Protein AF-A0A009R3U7-F1 (afdb_monomer)

Structure (mmCIF, N/CA/C/O backbone):
data_AF-A0A009R3U7-F1
#
_entry.id   AF-A0A009R3U7-F1
#
loop_
_atom_site.group_PDB
_atom_site.id
_atom_site.type_symbol
_atom_site.label_atom_id
_atom_site.label_alt_id
_atom_site.label_comp_id
_atom_site.label_asym_id
_atom_site.label_entity_id
_atom_site.label_seq_id
_atom_site.pdbx_PDB_ins_code
_atom_site.Cartn_x
_atom_site.Cartn_y
_atom_site.Cartn_z
_atom_site.occupancy
_atom_site.B_iso_or_equiv
_atom_site.auth_seq_id
_atom_site.auth_comp_id
_atom_site.auth_asym_id
_atom_site.auth_atom_id
_atom_site.pdbx_PDB_model_num
ATOM 1 N N . MET A 1 1 ? 19.532 -0.656 -14.417 1.00 78.12 1 MET A N 1
ATOM 2 C CA . MET A 1 1 ? 18.526 -0.798 -15.492 1.00 78.12 1 MET A CA 1
ATOM 3 C C . MET A 1 1 ? 17.877 0.550 -15.751 1.00 78.12 1 MET A C 1
ATOM 5 O O . MET A 1 1 ? 17.844 1.363 -14.832 1.00 78.12 1 MET A O 1
ATOM 9 N N . ASN A 1 2 ? 17.390 0.781 -16.971 1.00 84.25 2 ASN A N 1
ATOM 10 C CA . ASN A 1 2 ? 16.686 2.002 -17.359 1.00 84.25 2 ASN A CA 1
ATOM 11 C C . ASN A 1 2 ? 15.263 1.647 -17.823 1.00 84.25 2 ASN A C 1
ATOM 13 O O . ASN A 1 2 ? 15.074 1.109 -18.905 1.00 84.25 2 ASN A O 1
ATOM 17 N N . PHE A 1 3 ? 14.284 1.953 -16.982 1.00 89.38 3 PHE A N 1
ATOM 18 C CA . PHE A 1 3 ? 12.836 1.867 -17.187 1.00 89.38 3 PHE A CA 1
ATOM 19 C C . PHE A 1 3 ? 12.247 3.186 -17.732 1.00 89.38 3 PHE A C 1
ATOM 21 O O . PHE A 1 3 ? 11.051 3.463 -17.603 1.00 89.38 3 PHE A O 1
ATOM 28 N N . GLY A 1 4 ? 13.089 4.046 -18.312 1.00 91.50 4 GLY A N 1
ATOM 29 C CA . GLY A 1 4 ? 12.686 5.265 -18.999 1.00 91.50 4 GLY A CA 1
ATOM 30 C C . GLY A 1 4 ? 11.944 6.237 -18.085 1.00 91.50 4 GLY A C 1
ATOM 31 O O . GLY A 1 4 ? 12.488 6.747 -17.104 1.00 91.50 4 GLY A O 1
ATOM 32 N N . ALA A 1 5 ? 10.682 6.517 -18.413 1.00 91.88 5 ALA A N 1
ATOM 33 C CA . ALA A 1 5 ? 9.864 7.479 -17.678 1.00 91.88 5 ALA A CA 1
ATOM 34 C C . ALA A 1 5 ? 9.608 7.074 -16.214 1.00 91.88 5 ALA A C 1
ATOM 36 O O . ALA A 1 5 ? 9.326 7.951 -15.396 1.00 91.88 5 ALA A O 1
ATOM 37 N N . LEU A 1 6 ? 9.745 5.785 -15.880 1.00 93.94 6 LEU A N 1
ATOM 38 C CA . LEU A 1 6 ? 9.607 5.283 -14.512 1.00 93.94 6 LEU A CA 1
ATOM 39 C C . LEU A 1 6 ? 10.829 5.569 -13.635 1.00 93.94 6 LEU A C 1
ATOM 41 O O . LEU A 1 6 ? 10.696 5.561 -12.419 1.00 93.94 6 LEU A O 1
ATOM 45 N N . ASN A 1 7 ? 12.008 5.856 -14.199 1.00 94.06 7 ASN A N 1
ATOM 46 C CA . ASN A 1 7 ? 13.187 6.242 -13.408 1.00 94.06 7 ASN A CA 1
ATOM 47 C C . ASN A 1 7 ? 13.169 7.703 -12.952 1.00 94.06 7 ASN A C 1
ATOM 49 O O . ASN A 1 7 ? 13.989 8.090 -12.123 1.00 94.06 7 ASN A O 1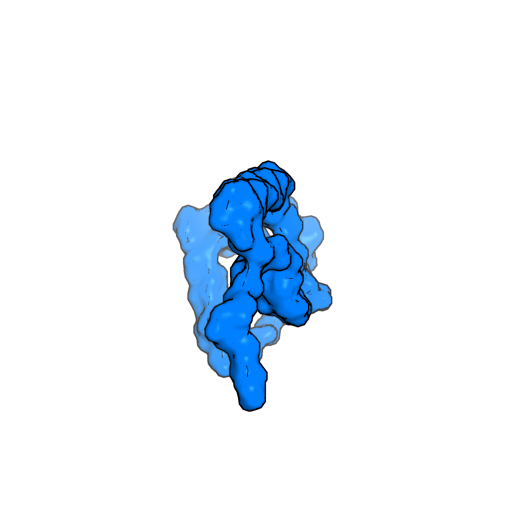
ATOM 53 N N . ARG A 1 8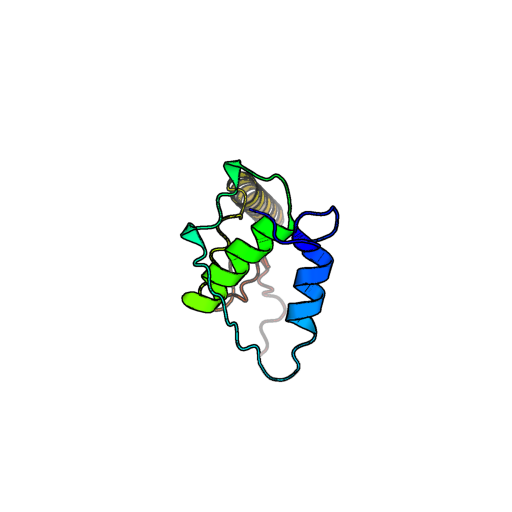 ? 12.293 8.527 -13.531 1.00 93.38 8 ARG A N 1
ATOM 54 C CA . ARG A 1 8 ? 12.208 9.960 -13.235 1.00 93.38 8 ARG A CA 1
ATOM 55 C C . ARG A 1 8 ? 11.328 10.200 -12.011 1.00 93.38 8 ARG A C 1
ATOM 57 O O . ARG A 1 8 ? 10.439 9.406 -11.712 1.00 93.38 8 ARG A O 1
ATOM 64 N N . GLN A 1 9 ? 11.524 11.340 -11.353 1.00 92.12 9 GLN A N 1
ATOM 65 C CA . GLN A 1 9 ? 10.639 11.788 -10.280 1.00 92.12 9 GLN A CA 1
ATOM 66 C C . GLN A 1 9 ? 9.180 11.835 -10.769 1.00 92.12 9 GLN A C 1
ATOM 68 O O . GLN A 1 9 ? 8.890 12.308 -11.873 1.00 92.12 9 GLN A O 1
ATOM 73 N N . GLY A 1 10 ? 8.260 11.296 -9.967 1.00 90.81 10 GLY A N 1
ATOM 74 C CA . GLY A 1 10 ? 6.855 11.147 -10.350 1.00 90.81 10 GLY A CA 1
ATOM 75 C C . GLY A 1 10 ? 6.583 9.980 -11.309 1.00 90.81 10 GLY A C 1
ATOM 76 O O . GLY A 1 10 ? 5.467 9.867 -11.819 1.00 90.81 10 GLY A O 1
ATOM 77 N N . GLY A 1 11 ? 7.568 9.119 -11.586 1.00 93.06 11 GLY A N 1
ATOM 78 C CA . GLY A 1 11 ? 7.414 7.903 -12.389 1.00 93.06 11 GLY A CA 1
ATOM 79 C C . GLY A 1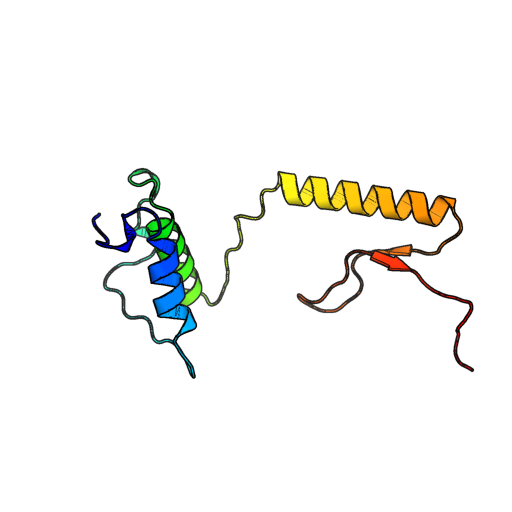 11 ? 6.300 6.983 -11.882 1.00 93.06 11 GLY A C 1
ATOM 80 O O . GLY A 1 11 ? 5.535 6.462 -12.691 1.00 93.06 11 GLY A O 1
ATOM 81 N N . GLN A 1 12 ? 6.117 6.891 -10.564 1.00 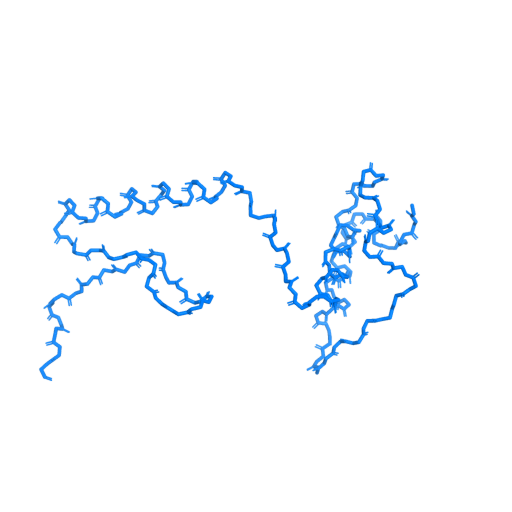93.81 12 GLN A N 1
ATOM 82 C CA . GLN A 1 12 ? 5.031 6.142 -9.928 1.00 93.81 12 GLN A CA 1
ATOM 83 C C . GLN A 1 12 ? 3.640 6.584 -10.392 1.00 93.81 12 GLN A C 1
ATOM 85 O O . GLN A 1 12 ? 2.757 5.765 -10.623 1.00 9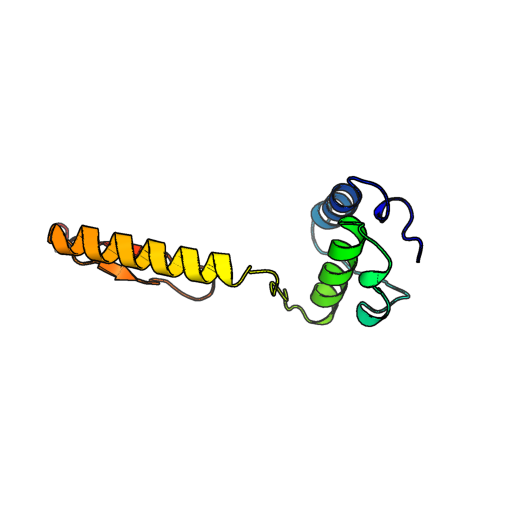3.81 12 GLN A O 1
ATOM 90 N N . ARG A 1 13 ? 3.441 7.885 -10.645 1.00 95.12 13 ARG A N 1
ATOM 91 C CA . ARG A 1 13 ? 2.150 8.397 -11.130 1.00 95.12 13 ARG A CA 1
ATOM 92 C C . ARG A 1 13 ? 1.846 7.886 -12.534 1.00 95.12 13 ARG A C 1
ATOM 94 O O . ARG A 1 13 ? 0.694 7.614 -12.848 1.00 95.12 13 ARG A O 1
ATOM 101 N N . ARG A 1 14 ? 2.875 7.736 -13.376 1.00 93.25 14 ARG A N 1
ATOM 102 C CA . ARG A 1 14 ? 2.724 7.175 -14.728 1.00 93.25 14 ARG A CA 1
ATOM 103 C C . ARG A 1 14 ? 2.341 5.703 -14.665 1.00 93.25 14 ARG A C 1
ATOM 105 O O . ARG A 1 14 ? 1.445 5.296 -15.397 1.00 93.25 14 ARG A O 1
ATOM 112 N N . LEU A 1 15 ? 2.983 4.946 -13.775 1.00 93.94 15 LEU A N 1
ATOM 113 C CA . LEU A 1 15 ? 2.631 3.551 -13.533 1.00 93.94 15 LEU A CA 1
ATOM 114 C C . LEU A 1 15 ? 1.175 3.427 -13.060 1.00 93.94 15 LEU A C 1
ATOM 116 O O . LEU A 1 15 ? 0.401 2.687 -13.660 1.00 93.94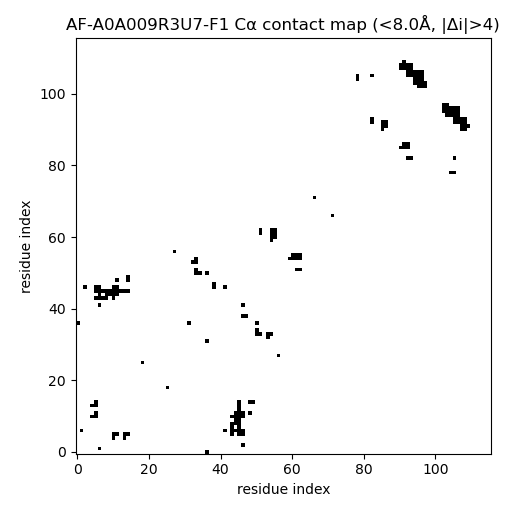 15 LEU A O 1
ATOM 120 N N . ASN A 1 16 ? 0.769 4.230 -12.074 1.00 93.06 16 ASN A N 1
ATOM 121 C CA . ASN A 1 16 ? -0.603 4.235 -11.565 1.00 93.06 16 ASN A CA 1
ATOM 122 C C . ASN A 1 16 ? -1.627 4.548 -12.653 1.00 93.06 16 ASN A C 1
ATOM 124 O O . ASN A 1 16 ? -2.643 3.865 -12.746 1.00 93.06 16 ASN A O 1
ATOM 128 N N . VAL A 1 17 ? -1.373 5.545 -13.505 1.00 93.81 17 VAL A N 1
ATOM 129 C CA . VAL A 1 17 ? -2.270 5.850 -14.630 1.00 93.81 17 VAL A CA 1
ATOM 130 C C . VAL A 1 17 ? -2.350 4.671 -15.601 1.00 93.81 17 VAL A C 1
ATOM 132 O O . VAL A 1 17 ? -3.446 4.332 -16.035 1.00 93.81 17 VAL A O 1
ATOM 135 N N . ALA A 1 18 ? -1.231 4.019 -15.924 1.00 89.12 18 ALA A N 1
ATOM 136 C CA . ALA A 1 18 ? -1.242 2.860 -16.816 1.00 89.12 18 ALA A CA 1
ATOM 137 C C . ALA A 1 18 ? -2.097 1.706 -16.259 1.00 89.12 18 ALA A C 1
ATOM 139 O O . ALA A 1 18 ? -2.838 1.081 -17.013 1.00 89.12 18 ALA A O 1
ATOM 140 N N . ILE A 1 19 ? -2.044 1.473 -14.944 1.00 90.69 19 ILE A N 1
ATOM 141 C CA . ILE A 1 19 ? -2.802 0.413 -14.265 1.00 90.69 19 ILE A CA 1
ATOM 142 C C . ILE A 1 19 ? -4.285 0.790 -14.123 1.00 90.69 19 ILE A C 1
ATOM 144 O O . ILE A 1 19 ? -5.167 0.055 -14.559 1.00 90.69 19 ILE A O 1
ATOM 148 N N . THR A 1 20 ? -4.581 1.956 -13.549 1.00 91.81 20 THR A N 1
ATOM 149 C CA . THR A 1 20 ? -5.950 2.368 -13.168 1.00 91.81 20 THR A CA 1
ATOM 150 C C . THR A 1 20 ? -6.858 2.703 -14.350 1.00 91.81 20 THR A C 1
ATOM 152 O O . THR A 1 20 ? -8.073 2.799 -14.192 1.00 91.81 20 THR A O 1
ATOM 155 N N . ARG A 1 21 ? -6.302 2.880 -15.554 1.00 91.06 21 ARG A N 1
ATOM 156 C CA . ARG A 1 21 ? -7.086 3.119 -16.777 1.00 91.06 21 ARG A CA 1
ATOM 157 C C . ARG A 1 21 ? -7.724 1.848 -17.339 1.00 91.06 21 ARG A C 1
ATOM 159 O O . ARG A 1 21 ? -8.617 1.954 -18.182 1.00 91.06 21 ARG A O 1
ATOM 166 N N . ALA A 1 22 ? -7.295 0.667 -16.898 1.00 89.75 22 ALA A N 1
ATOM 167 C CA . ALA A 1 22 ? -7.920 -0.588 -17.287 1.00 89.75 22 ALA A CA 1
ATOM 168 C C . ALA A 1 22 ? -9.361 -0.657 -16.745 1.00 89.75 22 ALA A C 1
ATOM 170 O O . ALA A 1 22 ? -9.587 -0.540 -15.546 1.00 89.75 22 ALA A O 1
ATOM 171 N N . ARG A 1 23 ? -10.352 -0.837 -17.632 1.00 88.38 23 ARG A N 1
ATOM 172 C CA . ARG A 1 23 ? -11.783 -0.832 -17.250 1.00 88.38 23 ARG A CA 1
ATOM 173 C C . ARG A 1 23 ? -12.367 -2.213 -16.968 1.00 88.38 23 ARG A C 1
ATOM 175 O O . ARG A 1 23 ? -13.444 -2.290 -16.394 1.00 88.38 23 ARG A O 1
ATOM 182 N N . GLN A 1 24 ? -11.734 -3.271 -17.464 1.00 92.88 24 GLN A N 1
ATOM 183 C CA . GLN A 1 24 ? -12.268 -4.641 -17.418 1.00 92.88 24 GLN A CA 1
ATOM 184 C C . GLN A 1 24 ? -11.243 -5.630 -16.864 1.00 92.88 24 GLN A C 1
ATOM 186 O O . GLN A 1 24 ? -11.588 -6.525 -16.108 1.00 92.88 24 GLN A O 1
ATOM 191 N N . GLY A 1 25 ? -9.972 -5.449 -17.210 1.00 88.75 25 GLY A N 1
ATOM 192 C CA . GLY A 1 25 ? -8.885 -6.285 -16.727 1.00 88.75 25 GLY A CA 1
ATOM 193 C C . GLY A 1 25 ? -7.553 -5.810 -17.287 1.00 88.75 25 GLY A C 1
ATOM 194 O O . GLY A 1 25 ? -7.514 -4.995 -18.213 1.00 88.75 25 GLY A O 1
ATOM 195 N N . LEU A 1 26 ? -6.469 -6.314 -16.707 1.00 91.50 26 LEU A N 1
ATOM 196 C CA . LEU A 1 26 ? -5.103 -5.960 -17.066 1.00 91.50 26 LEU A CA 1
ATOM 197 C C . LEU A 1 26 ? -4.310 -7.240 -17.337 1.00 91.50 26 LEU A C 1
ATOM 199 O O . LEU A 1 26 ? -4.129 -8.057 -16.441 1.00 91.50 26 LEU A O 1
ATOM 203 N N . HIS A 1 27 ? -3.826 -7.396 -18.568 1.00 91.88 27 HIS A N 1
ATOM 204 C CA . HIS A 1 27 ? -2.874 -8.445 -18.925 1.00 91.88 27 HIS A CA 1
ATOM 205 C C . HIS A 1 27 ? -1.470 -7.850 -18.949 1.00 91.88 27 HIS A C 1
ATOM 207 O O . HIS A 1 27 ? -1.223 -6.862 -19.644 1.00 91.88 27 HIS A O 1
ATOM 213 N N . VAL A 1 28 ? -0.557 -8.442 -18.183 1.00 91.25 28 VAL A N 1
ATOM 214 C CA . VAL A 1 28 ? 0.816 -7.954 -18.041 1.00 91.25 28 VAL A CA 1
ATOM 215 C C . VAL A 1 28 ? 1.752 -8.867 -18.818 1.00 91.25 28 VAL A C 1
ATOM 217 O O . VAL A 1 28 ? 1.847 -10.057 -18.532 1.00 91.25 28 VAL A O 1
ATOM 220 N N . PHE A 1 29 ? 2.472 -8.292 -19.776 1.00 92.25 29 PHE A N 1
ATOM 221 C CA . PHE A 1 29 ? 3.555 -8.961 -20.489 1.00 92.25 29 PHE A CA 1
ATOM 222 C C . PHE A 1 29 ? 4.869 -8.316 -20.072 1.00 92.25 29 PHE A C 1
ATOM 224 O O . PHE A 1 29 ? 5.021 -7.097 -20.154 1.00 92.25 29 PHE A O 1
ATOM 231 N N . SER A 1 30 ? 5.817 -9.128 -19.619 1.00 90.69 30 SER A N 1
ATOM 232 C CA . SER A 1 30 ? 7.132 -8.657 -19.201 1.00 90.69 30 SER A CA 1
ATOM 233 C C . SER A 1 30 ? 8.201 -9.627 -19.676 1.00 90.69 30 SER A C 1
ATOM 235 O O . SER A 1 30 ? 8.052 -10.837 -19.532 1.00 90.69 30 SER A O 1
ATOM 237 N N . ALA A 1 31 ? 9.291 -9.084 -20.214 1.00 91.75 31 ALA A N 1
ATOM 238 C CA . ALA A 1 31 ? 10.510 -9.840 -20.501 1.00 91.75 31 ALA A CA 1
ATOM 239 C C . ALA A 1 31 ? 11.421 -9.981 -19.265 1.00 91.75 31 ALA A C 1
ATOM 241 O O . ALA A 1 31 ? 12.487 -10.575 -19.359 1.00 91.75 31 ALA A O 1
ATOM 242 N N . LEU A 1 32 ? 11.023 -9.390 -18.135 1.00 92.31 32 LEU A N 1
ATOM 243 C CA . LEU A 1 32 ? 11.777 -9.341 -16.885 1.00 92.31 32 LEU A CA 1
ATOM 244 C C . LEU A 1 32 ? 10.921 -9.882 -15.740 1.00 92.31 32 LEU A C 1
ATOM 246 O O . LEU A 1 32 ? 9.739 -9.535 -15.619 1.00 92.31 32 LEU A O 1
ATOM 250 N N . SER A 1 33 ? 11.533 -10.669 -14.867 1.00 93.06 33 SER A N 1
ATOM 251 C CA . SER A 1 33 ? 10.957 -11.078 -13.588 1.00 93.06 33 SER A CA 1
ATOM 252 C C . SER A 1 33 ? 11.159 -10.000 -12.506 1.00 93.06 33 SER A C 1
ATOM 254 O O . SER A 1 33 ? 12.092 -9.193 -12.588 1.00 93.06 33 SER A O 1
ATOM 256 N N . PRO A 1 34 ? 10.311 -9.956 -11.460 1.00 92.25 34 PRO A N 1
ATOM 257 C CA . PRO A 1 34 ? 10.490 -9.027 -10.342 1.00 92.25 34 PRO A CA 1
ATOM 258 C C . PRO A 1 34 ? 11.861 -9.142 -9.655 1.00 92.25 34 PRO A C 1
ATOM 260 O O . PRO A 1 34 ? 12.408 -8.141 -9.183 1.00 92.25 34 PRO A O 1
ATOM 263 N N . GLU A 1 35 ? 12.422 -10.351 -9.587 1.00 92.88 35 GLU A N 1
ATOM 264 C CA . GLU A 1 35 ? 13.710 -10.641 -8.947 1.00 92.88 35 GLU A CA 1
ATOM 265 C C . GLU A 1 35 ? 14.882 -9.967 -9.667 1.00 92.88 35 GLU A C 1
ATOM 267 O O . GLU A 1 35 ? 15.844 -9.545 -9.022 1.00 92.88 35 GLU A O 1
ATOM 272 N N . GLU A 1 36 ? 14.780 -9.795 -10.985 1.00 94.12 36 GLU A N 1
ATOM 273 C CA . GLU A 1 36 ? 15.793 -9.117 -11.795 1.00 94.12 36 GLU A CA 1
ATOM 274 C C . GLU A 1 36 ? 15.849 -7.606 -11.507 1.00 94.12 36 GLU A C 1
ATOM 276 O O . GLU A 1 36 ? 16.875 -6.956 -11.733 1.00 94.12 36 GLU A O 1
ATOM 281 N N . ILE A 1 37 ? 14.787 -7.021 -10.939 1.00 92.69 37 ILE A N 1
ATOM 282 C CA . ILE A 1 37 ? 14.755 -5.603 -10.570 1.00 92.69 37 ILE A CA 1
ATOM 283 C C . ILE A 1 37 ? 15.518 -5.387 -9.254 1.00 92.69 37 ILE A C 1
ATOM 285 O O . ILE A 1 37 ? 14.997 -5.536 -8.140 1.00 92.69 37 ILE A O 1
ATOM 289 N N . ASN A 1 38 ? 16.780 -4.977 -9.391 1.00 90.81 38 ASN A N 1
ATOM 290 C CA . ASN A 1 38 ? 17.640 -4.623 -8.265 1.00 90.81 38 ASN A CA 1
ATOM 291 C C . ASN A 1 38 ? 17.401 -3.175 -7.793 1.00 90.81 38 ASN A C 1
ATOM 293 O O . ASN A 1 38 ? 17.915 -2.215 -8.377 1.00 90.81 38 ASN A O 1
ATOM 297 N N . LEU A 1 39 ? 16.665 -3.038 -6.687 1.00 90.38 39 LEU A N 1
ATOM 298 C CA . LEU A 1 39 ? 16.346 -1.749 -6.067 1.00 90.38 39 LEU A CA 1
ATOM 299 C C . LEU A 1 39 ? 17.539 -1.086 -5.364 1.00 90.38 39 LEU A C 1
ATOM 301 O O . LEU A 1 39 ? 17.557 0.132 -5.253 1.00 90.38 39 LEU A O 1
ATOM 305 N N . ALA A 1 40 ? 18.579 -1.824 -4.964 1.00 90.31 40 ALA A N 1
ATOM 306 C CA . ALA A 1 40 ? 19.773 -1.217 -4.357 1.00 90.31 40 ALA A CA 1
ATOM 307 C C . ALA A 1 40 ? 20.532 -0.302 -5.338 1.00 90.31 40 ALA A C 1
ATOM 309 O O . ALA A 1 40 ? 21.383 0.489 -4.943 1.00 90.31 40 ALA A O 1
ATOM 310 N N . ARG A 1 41 ? 20.225 -0.406 -6.636 1.00 85.88 41 ARG A N 1
ATOM 311 C CA . ARG A 1 41 ? 20.850 0.372 -7.709 1.00 85.88 41 ARG A CA 1
ATOM 312 C C . ARG A 1 41 ? 19.993 1.551 -8.180 1.00 85.88 41 ARG A C 1
ATOM 314 O O . ARG A 1 41 ? 20.360 2.195 -9.162 1.00 85.88 41 ARG A O 1
ATOM 321 N N . THR A 1 42 ? 18.844 1.817 -7.553 1.00 86.44 42 THR A N 1
ATOM 322 C CA . THR A 1 42 ? 17.958 2.923 -7.940 1.00 86.44 42 THR A CA 1
ATOM 323 C C . THR A 1 42 ? 17.083 3.413 -6.788 1.00 86.44 42 THR A C 1
ATOM 325 O O . THR A 1 42 ? 16.446 2.632 -6.096 1.00 86.44 42 THR A O 1
ATOM 328 N N . ASN A 1 43 ? 16.977 4.735 -6.643 1.00 87.38 43 ASN A N 1
ATOM 329 C CA . ASN A 1 43 ? 16.065 5.372 -5.687 1.00 87.38 43 ASN A CA 1
ATOM 330 C C . ASN A 1 43 ? 14.713 5.752 -6.317 1.00 87.38 43 ASN A C 1
ATOM 332 O O . ASN A 1 43 ? 13.960 6.520 -5.725 1.00 87.38 43 ASN A O 1
ATOM 336 N N . SER A 1 44 ? 14.408 5.274 -7.530 1.00 93.38 44 SER A N 1
ATOM 337 C CA . SER A 1 44 ? 13.141 5.618 -8.171 1.00 93.38 44 SER A CA 1
ATOM 338 C C . SER A 1 44 ? 11.973 4.862 -7.542 1.00 93.38 44 SER A C 1
ATOM 340 O O . SER A 1 44 ? 11.880 3.639 -7.657 1.00 93.38 44 SER A O 1
ATOM 342 N N . GLU A 1 45 ? 11.041 5.614 -6.966 1.00 92.88 45 GLU A N 1
ATOM 343 C CA . GLU A 1 45 ? 9.756 5.118 -6.466 1.00 92.88 45 GLU A CA 1
ATOM 344 C C . GLU A 1 45 ? 8.977 4.379 -7.563 1.00 92.88 45 GLU A C 1
ATOM 346 O O . GLU A 1 45 ? 8.542 3.256 -7.355 1.00 92.88 45 GLU A O 1
ATOM 351 N N . GLY A 1 46 ? 8.940 4.910 -8.791 1.00 94.44 46 GLY A N 1
ATOM 352 C CA . GLY A 1 46 ? 8.246 4.246 -9.901 1.00 94.44 46 GLY A CA 1
ATOM 353 C C . GLY A 1 46 ? 8.838 2.889 -10.303 1.00 94.44 46 GLY A C 1
ATOM 354 O O . GLY A 1 46 ? 8.125 2.050 -10.844 1.00 94.44 46 GLY A O 1
ATOM 355 N N . VAL A 1 47 ? 10.131 2.654 -10.046 1.00 94.50 47 VAL A N 1
ATOM 356 C CA . VAL A 1 47 ? 10.767 1.346 -10.297 1.00 94.50 47 VAL A CA 1
ATOM 357 C C . VAL A 1 47 ? 10.495 0.374 -9.151 1.00 94.50 47 VAL A C 1
ATOM 359 O O . VAL A 1 47 ? 10.333 -0.821 -9.397 1.00 94.50 47 VAL A O 1
ATOM 362 N N . ARG A 1 48 ? 10.415 0.878 -7.914 1.00 93.12 48 ARG A N 1
ATOM 363 C CA . ARG A 1 48 ? 9.974 0.094 -6.756 1.00 93.12 48 ARG A CA 1
ATOM 364 C C . ARG A 1 48 ? 8.540 -0.392 -6.953 1.00 93.12 48 ARG A C 1
ATOM 366 O O . ARG A 1 48 ? 8.318 -1.597 -6.933 1.00 93.12 48 ARG A O 1
ATOM 373 N N . ASP A 1 49 ? 7.631 0.516 -7.284 1.00 93.19 49 ASP A N 1
ATOM 374 C CA . ASP A 1 49 ? 6.221 0.187 -7.497 1.00 93.19 49 ASP A CA 1
ATOM 375 C C . ASP A 1 49 ? 6.031 -0.791 -8.662 1.00 93.19 49 ASP A C 1
ATOM 377 O O . ASP A 1 49 ? 5.200 -1.693 -8.589 1.00 93.19 49 ASP A O 1
ATOM 381 N N . LEU A 1 50 ? 6.831 -0.669 -9.732 1.00 93.88 50 LEU A N 1
ATOM 382 C CA . LEU A 1 50 ? 6.810 -1.634 -10.834 1.00 93.88 50 LEU A CA 1
ATOM 383 C C . LEU A 1 50 ? 7.193 -3.037 -10.355 1.00 93.88 50 LEU A C 1
ATOM 385 O O . LEU A 1 50 ? 6.548 -4.007 -10.747 1.00 93.88 50 LEU A O 1
ATOM 389 N N . LYS A 1 51 ? 8.235 -3.158 -9.524 1.00 93.25 51 LYS A N 1
ATOM 390 C CA . LYS A 1 51 ? 8.647 -4.450 -8.967 1.00 93.25 51 LYS A CA 1
ATOM 391 C C . LYS A 1 51 ? 7.518 -5.068 -8.150 1.00 93.25 51 LYS A C 1
ATOM 393 O O . LYS A 1 51 ? 7.165 -6.216 -8.405 1.00 93.25 51 LYS A O 1
ATOM 398 N N . ASP A 1 52 ? 6.941 -4.306 -7.228 1.00 91.06 52 ASP A N 1
ATOM 399 C CA . ASP A 1 52 ? 5.869 -4.783 -6.351 1.00 91.06 52 ASP A CA 1
ATOM 400 C C . ASP A 1 52 ? 4.627 -5.180 -7.160 1.00 91.06 52 ASP A C 1
ATOM 402 O O . ASP A 1 52 ? 4.034 -6.237 -6.931 1.00 91.06 52 ASP A O 1
ATOM 406 N N . PHE A 1 53 ? 4.292 -4.396 -8.188 1.00 91.88 53 PHE A N 1
ATOM 407 C CA . PHE A 1 53 ? 3.208 -4.709 -9.110 1.00 91.88 53 PHE A CA 1
ATOM 408 C C . PHE A 1 53 ? 3.447 -6.011 -9.890 1.00 91.88 53 PHE A C 1
ATOM 410 O O . PHE A 1 53 ? 2.522 -6.808 -10.035 1.00 91.88 53 PHE A O 1
ATOM 417 N N . LEU A 1 54 ? 4.668 -6.272 -10.368 1.00 93.19 54 LEU A N 1
ATOM 418 C CA . LEU A 1 54 ? 4.983 -7.527 -11.062 1.00 93.19 54 LEU A CA 1
ATOM 419 C C . LEU A 1 54 ? 4.938 -8.740 -10.122 1.00 93.19 54 LEU A C 1
ATOM 421 O O . LEU A 1 54 ? 4.533 -9.821 -10.553 1.00 93.19 54 LEU A O 1
ATOM 425 N N . VAL A 1 55 ? 5.322 -8.583 -8.848 1.00 92.19 55 VAL A N 1
ATOM 426 C CA . VAL A 1 55 ? 5.139 -9.648 -7.848 1.00 92.19 55 VAL A CA 1
ATOM 427 C C . VAL A 1 55 ? 3.650 -9.948 -7.691 1.00 92.19 55 VAL A C 1
ATOM 429 O O . VAL A 1 55 ? 3.254 -11.106 -7.829 1.00 92.19 55 VAL A O 1
ATOM 432 N N . PHE A 1 56 ? 2.833 -8.911 -7.486 1.00 90.56 56 PHE A N 1
ATOM 433 C CA . PHE A 1 56 ? 1.383 -9.044 -7.359 1.00 90.56 56 PHE A CA 1
ATOM 434 C C . PHE A 1 56 ? 0.748 -9.693 -8.594 1.00 90.56 56 PHE A C 1
ATOM 436 O O . PHE A 1 56 ? -0.020 -10.641 -8.460 1.00 90.56 56 PHE A O 1
ATOM 443 N N . ALA A 1 57 ? 1.101 -9.241 -9.798 1.00 91.75 57 ALA A N 1
ATOM 444 C CA . ALA A 1 57 ? 0.562 -9.786 -11.041 1.00 91.75 57 ALA A CA 1
ATOM 445 C C . ALA A 1 57 ? 0.878 -11.283 -11.219 1.00 91.75 57 ALA A C 1
ATOM 447 O O . ALA A 1 57 ? 0.110 -11.994 -11.863 1.00 91.75 57 ALA A O 1
ATOM 448 N N . ARG A 1 58 ? 1.990 -11.768 -10.647 1.00 91.00 58 ARG A N 1
ATOM 449 C CA . ARG A 1 58 ? 2.398 -13.178 -10.712 1.00 91.00 58 ARG A CA 1
ATOM 450 C C . ARG A 1 58 ? 1.744 -14.046 -9.636 1.00 91.00 58 ARG A C 1
ATOM 452 O O . ARG A 1 58 ? 1.363 -15.171 -9.938 1.00 91.00 58 ARG A O 1
ATOM 459 N N . SER A 1 59 ? 1.677 -13.581 -8.388 1.00 87.56 59 SER A N 1
ATOM 460 C CA . SER A 1 59 ? 1.207 -14.398 -7.255 1.00 87.56 59 SER A CA 1
ATOM 461 C C . SER A 1 59 ? -0.257 -14.162 -6.880 1.00 87.56 59 SER A C 1
ATOM 463 O O . SER A 1 59 ? -0.814 -14.937 -6.106 1.00 87.56 59 SER A O 1
A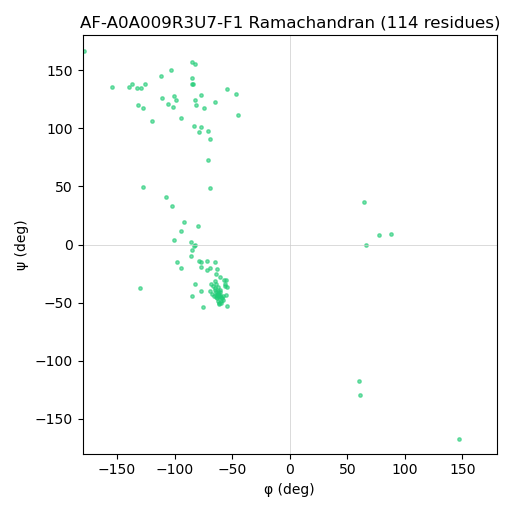TOM 465 N N . GLY A 1 60 ? -0.870 -13.074 -7.354 1.00 83.75 60 GLY A N 1
ATOM 466 C CA . GLY A 1 60 ? -2.150 -12.569 -6.849 1.00 83.75 60 GLY A CA 1
ATOM 467 C C . GLY A 1 60 ? -2.076 -12.051 -5.407 1.00 83.75 60 GLY A C 1
ATOM 468 O O . GLY A 1 60 ? -3.076 -11.588 -4.866 1.00 83.75 60 GLY A O 1
ATOM 469 N N . GLN A 1 61 ? -0.900 -12.115 -4.776 1.00 77.81 61 GLN A N 1
ATOM 470 C CA . GLN A 1 61 ? -0.681 -11.686 -3.405 1.00 77.81 61 GLN A CA 1
ATOM 471 C C . GLN A 1 61 ? -0.027 -10.317 -3.414 1.00 77.81 61 GLN A C 1
ATOM 473 O O . GLN A 1 61 ? 1.088 -10.117 -3.903 1.00 77.81 61 GLN A O 1
ATOM 478 N N . LEU A 1 62 ? -0.735 -9.358 -2.836 1.00 67.62 62 LEU A N 1
ATOM 479 C CA . LEU A 1 62 ? -0.158 -8.083 -2.466 1.00 67.62 62 LEU A CA 1
ATOM 480 C C . LEU A 1 62 ? 0.759 -8.356 -1.274 1.00 67.62 62 LEU A C 1
ATOM 482 O O . LEU A 1 62 ? 0.305 -8.452 -0.136 1.00 67.62 62 LEU A O 1
ATOM 486 N N . HIS A 1 63 ? 2.061 -8.502 -1.529 1.00 62.38 63 HIS A N 1
ATOM 487 C CA . HIS A 1 63 ? 3.060 -8.453 -0.467 1.00 62.38 63 HIS A CA 1
ATOM 488 C C . HIS A 1 63 ? 3.147 -7.006 0.025 1.00 62.38 63 HIS A C 1
ATOM 490 O O . HIS A 1 63 ? 4.114 -6.296 -0.241 1.00 62.38 63 HIS A O 1
ATOM 496 N N . LEU A 1 64 ? 2.124 -6.562 0.758 1.00 56.44 64 LEU A N 1
ATOM 497 C CA . LEU A 1 64 ? 2.129 -5.338 1.553 1.00 56.44 64 LEU A CA 1
ATOM 498 C C . LEU A 1 64 ? 3.078 -5.514 2.746 1.00 56.44 64 LEU A C 1
ATOM 500 O O . LEU A 1 64 ? 2.748 -5.205 3.880 1.00 56.44 64 LEU A O 1
ATOM 504 N N . ASN A 1 65 ? 4.297 -5.992 2.514 1.00 52.16 65 ASN A N 1
ATOM 505 C CA . ASN A 1 65 ? 5.330 -6.084 3.541 1.00 52.16 65 ASN A CA 1
ATOM 506 C C . ASN A 1 65 ? 6.014 -4.727 3.773 1.00 52.16 65 ASN A C 1
ATOM 508 O O . ASN A 1 65 ? 7.065 -4.657 4.399 1.00 52.16 65 ASN A O 1
ATOM 512 N N . TYR A 1 66 ? 5.393 -3.642 3.301 1.00 52.31 66 TYR A N 1
ATOM 513 C CA . TYR A 1 66 ? 5.681 -2.282 3.731 1.00 52.31 66 TYR A CA 1
ATOM 514 C C . TYR A 1 66 ? 4.621 -1.769 4.715 1.00 52.31 66 TYR A C 1
ATOM 516 O O . TYR A 1 66 ? 4.318 -0.577 4.742 1.00 52.31 66 TYR A O 1
ATOM 524 N N . VAL A 1 67 ? 4.038 -2.638 5.549 1.00 53.72 67 VAL A N 1
ATOM 525 C CA . VAL A 1 67 ? 3.538 -2.128 6.826 1.00 53.72 67 VAL A CA 1
ATOM 526 C C . VAL A 1 67 ? 4.756 -1.957 7.715 1.00 53.72 67 VAL A C 1
ATOM 528 O O . VAL A 1 67 ? 5.325 -2.925 8.210 1.00 53.72 67 VAL A O 1
ATOM 531 N N . ASP A 1 68 ? 5.199 -0.708 7.831 1.00 60.62 68 ASP A N 1
ATOM 532 C CA . ASP A 1 68 ? 6.195 -0.289 8.808 1.00 60.62 68 ASP A CA 1
ATOM 533 C C . ASP A 1 68 ? 5.812 -0.920 10.154 1.00 60.62 68 ASP A C 1
ATOM 535 O O . ASP A 1 68 ? 4.749 -0.621 10.702 1.00 60.62 68 ASP A O 1
ATOM 539 N N . GLN A 1 69 ? 6.619 -1.868 10.634 1.00 61.22 69 GLN A N 1
ATOM 540 C CA . GLN A 1 69 ? 6.340 -2.607 11.869 1.00 61.22 69 GLN A CA 1
ATOM 541 C C . GLN A 1 69 ? 6.134 -1.630 13.034 1.00 61.22 69 GLN A C 1
ATOM 543 O O . GLN A 1 69 ? 5.283 -1.860 13.891 1.00 61.22 69 GLN A O 1
ATOM 548 N N . ASN A 1 70 ? 6.807 -0.470 12.989 1.00 69.12 70 ASN A N 1
ATOM 549 C CA . ASN A 1 70 ? 6.566 0.621 13.925 1.00 69.12 70 ASN A CA 1
ATOM 550 C C . ASN A 1 70 ? 5.142 1.167 13.815 1.00 69.12 70 ASN A C 1
ATOM 552 O O . ASN A 1 70 ? 4.497 1.353 14.835 1.00 69.12 70 ASN A O 1
ATOM 556 N N . LYS A 1 71 ? 4.598 1.370 12.609 1.00 72.81 71 LYS A N 1
ATOM 557 C CA . LYS A 1 71 ? 3.208 1.826 12.443 1.00 72.81 71 LYS A CA 1
ATOM 558 C C . LYS A 1 71 ? 2.195 0.805 12.947 1.00 72.81 71 LYS A C 1
ATOM 560 O O . LYS A 1 71 ? 1.189 1.222 13.512 1.00 72.81 71 LYS A O 1
ATOM 565 N N . GLN A 1 72 ? 2.426 -0.499 12.767 1.00 76.06 72 GLN A N 1
ATOM 566 C CA . GLN A 1 72 ? 1.535 -1.513 13.349 1.00 76.06 72 GLN A CA 1
ATOM 567 C C . GLN A 1 72 ? 1.587 -1.494 14.873 1.00 76.06 72 GLN A C 1
ATOM 569 O O . GLN A 1 72 ? 0.539 -1.514 15.518 1.00 76.06 72 GLN A O 1
ATOM 574 N N . GLN A 1 73 ? 2.790 -1.397 15.435 1.00 78.94 73 GLN A N 1
ATOM 575 C CA . GLN A 1 73 ? 2.986 -1.308 16.874 1.00 78.94 73 GLN A CA 1
ATOM 576 C C . GLN A 1 73 ? 2.331 -0.041 17.447 1.00 78.94 73 GLN A C 1
ATOM 578 O O . GLN A 1 73 ? 1.517 -0.139 18.360 1.00 78.94 73 GLN A O 1
ATOM 583 N N . THR A 1 74 ? 2.567 1.126 16.841 1.00 84.94 74 THR A N 1
ATOM 584 C CA . THR A 1 74 ? 1.927 2.393 17.227 1.00 84.94 74 THR A CA 1
ATOM 585 C C . THR A 1 74 ? 0.407 2.326 17.089 1.00 84.94 74 THR A C 1
ATOM 587 O O . THR A 1 74 ? -0.309 2.805 17.966 1.00 84.94 74 THR A O 1
ATOM 590 N N . LYS A 1 75 ? -0.118 1.709 16.020 1.00 87.44 75 LYS A N 1
ATOM 591 C CA . LYS A 1 75 ? -1.566 1.514 15.849 1.00 87.44 75 LYS A CA 1
ATOM 592 C C . LYS A 1 75 ? -2.134 0.657 16.981 1.00 87.44 75 LYS A C 1
ATOM 594 O O . LYS A 1 75 ? -3.157 1.019 17.553 1.00 87.44 75 LYS A O 1
ATOM 599 N N . LYS A 1 76 ? -1.470 -0.446 17.330 1.00 88.19 76 LYS A N 1
ATOM 600 C CA . LYS A 1 76 ? -1.895 -1.340 18.413 1.00 88.19 76 LYS A CA 1
ATOM 601 C C . LYS A 1 76 ? -1.885 -0.632 19.769 1.00 88.19 76 LYS A C 1
ATOM 603 O O . LYS A 1 76 ? -2.870 -0.720 20.495 1.00 88.19 76 LYS A O 1
ATOM 608 N N . GLU A 1 77 ? -0.819 0.102 20.076 1.00 91.75 77 GLU A N 1
ATOM 609 C CA . GLU A 1 77 ? -0.702 0.898 21.305 1.00 91.75 77 GLU A CA 1
ATOM 610 C C . GLU A 1 77 ? -1.802 1.961 21.397 1.00 91.75 77 GLU A C 1
ATOM 612 O O . GLU A 1 77 ? -2.436 2.120 22.439 1.00 91.75 77 GLU A O 1
ATOM 617 N N . PHE A 1 78 ? -2.085 2.649 20.289 1.00 92.25 78 PHE A N 1
ATOM 618 C CA . PHE A 1 78 ? -3.153 3.641 20.220 1.00 92.25 78 PHE A CA 1
ATOM 619 C C . PHE A 1 78 ? -4.542 3.023 20.433 1.00 92.25 78 PHE A C 1
ATOM 621 O O . PHE A 1 78 ? -5.340 3.544 21.212 1.00 92.25 78 PHE A O 1
ATOM 628 N N . VAL A 1 79 ? -4.824 1.889 19.788 1.00 93.62 79 VAL A N 1
ATOM 629 C CA . VAL A 1 79 ? -6.094 1.163 19.941 1.00 93.62 79 VAL A CA 1
ATOM 630 C C . VAL A 1 79 ? -6.286 0.682 21.384 1.00 93.62 79 VAL A C 1
ATOM 632 O O . VAL A 1 79 ? -7.362 0.867 21.949 1.00 93.62 79 VAL A O 1
ATOM 635 N N . GLN A 1 80 ? -5.238 0.147 22.014 1.00 93.31 80 GLN A N 1
ATOM 636 C CA . GLN A 1 80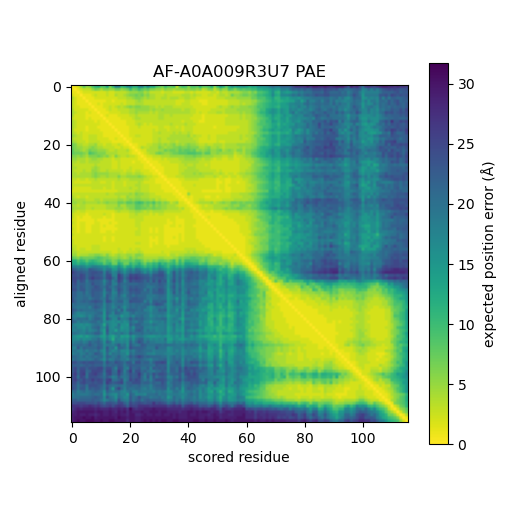 ? -5.265 -0.257 23.425 1.00 93.31 80 GLN A CA 1
ATOM 637 C C . GLN A 1 80 ? -5.480 0.933 24.367 1.00 93.31 80 GLN A C 1
ATOM 639 O O . GLN A 1 80 ? -6.261 0.844 25.313 1.00 93.31 80 GLN A O 1
ATOM 644 N N . TYR A 1 81 ? -4.833 2.070 24.097 1.00 95.06 81 TYR A N 1
ATOM 645 C CA . TYR A 1 81 ? -5.050 3.295 24.864 1.00 95.06 81 TYR A CA 1
ATOM 646 C C . TYR A 1 81 ? -6.518 3.743 24.811 1.00 95.06 81 TYR A C 1
ATOM 648 O O . TYR A 1 81 ? -7.105 4.060 25.847 1.00 95.06 81 TYR A O 1
ATOM 656 N N . LEU A 1 82 ? -7.128 3.739 23.621 1.00 94.69 82 LEU A N 1
ATOM 657 C CA . LEU A 1 82 ? -8.538 4.095 23.456 1.00 94.69 82 LEU A CA 1
ATOM 658 C C . LEU A 1 82 ? -9.469 3.114 24.171 1.00 94.69 82 LEU A C 1
ATOM 660 O O . LEU A 1 82 ? -10.388 3.562 24.855 1.00 94.69 82 LEU A O 1
ATOM 664 N N . GLN A 1 83 ? -9.213 1.807 24.061 1.00 94.50 83 GLN A N 1
ATOM 665 C CA . GLN A 1 83 ? -9.979 0.779 24.767 1.00 94.50 83 GLN A CA 1
ATOM 666 C C . GLN A 1 83 ? -10.000 1.051 26.275 1.00 94.50 83 GLN A C 1
ATOM 668 O O . GLN A 1 83 ? -11.078 1.172 26.854 1.00 94.50 83 GLN A O 1
ATOM 673 N N . ASN A 1 84 ? -8.827 1.238 26.886 1.00 94.88 84 ASN A N 1
ATOM 674 C CA . ASN A 1 84 ? -8.713 1.495 28.322 1.00 94.88 84 ASN A CA 1
ATOM 675 C C . ASN A 1 84 ? -9.471 2.766 28.727 1.00 94.88 84 ASN A C 1
ATOM 677 O O . ASN A 1 84 ? -10.242 2.750 29.681 1.00 94.88 84 ASN A O 1
ATOM 681 N N . ARG A 1 85 ? -9.319 3.862 27.971 1.00 96.12 85 ARG A N 1
ATOM 682 C CA . ARG A 1 85 ? -10.010 5.133 28.258 1.00 96.12 85 ARG A CA 1
ATOM 683 C C . ARG A 1 85 ? -11.527 5.045 28.153 1.00 96.12 85 ARG A C 1
ATOM 685 O O . ARG A 1 85 ? -12.231 5.764 28.862 1.00 96.12 85 ARG A O 1
ATOM 692 N N . LEU A 1 86 ? -12.037 4.227 27.241 1.00 93.19 86 LEU A N 1
ATOM 693 C CA . LEU A 1 86 ? -13.471 4.020 27.073 1.00 93.19 86 LEU A CA 1
ATOM 694 C C . LEU A 1 86 ? -14.023 3.094 28.165 1.00 93.19 86 LEU A C 1
ATOM 696 O O . LEU A 1 86 ? -15.065 3.403 28.740 1.00 93.19 86 LEU A O 1
ATOM 700 N N . GLN A 1 87 ? -13.288 2.042 28.526 1.00 92.75 87 GLN A N 1
ATOM 701 C CA . GLN A 1 87 ? -13.635 1.151 29.637 1.00 92.75 87 GLN A CA 1
ATOM 702 C C . GLN A 1 87 ? -13.605 1.868 30.994 1.00 92.75 87 GLN A C 1
ATOM 704 O O . GLN A 1 87 ? -14.517 1.688 31.795 1.00 92.75 87 GLN A O 1
ATOM 709 N N . GLU A 1 88 ? -12.635 2.760 31.229 1.00 94.44 88 GLU A N 1
ATOM 710 C CA . GLU A 1 88 ? -12.594 3.651 32.406 1.00 94.44 88 GLU A CA 1
ATOM 711 C C . GLU A 1 88 ? -13.855 4.520 32.526 1.00 94.44 88 GLU A C 1
ATOM 713 O O . GLU A 1 88 ? -14.278 4.869 33.627 1.00 94.44 88 GLU A O 1
ATOM 718 N N . LYS A 1 89 ? -14.473 4.869 31.393 1.00 91.75 89 LYS A N 1
ATOM 719 C CA . LYS A 1 89 ? -15.730 5.625 31.332 1.00 91.75 89 LYS A CA 1
ATOM 720 C C . LYS A 1 89 ? -16.980 4.740 31.425 1.00 91.75 89 LYS A C 1
ATOM 722 O O . LYS A 1 89 ? -18.083 5.272 31.341 1.00 91.75 89 LYS A O 1
ATOM 727 N N . GLY A 1 90 ? -16.819 3.427 31.596 1.00 91.38 90 GLY A N 1
ATOM 728 C CA . GLY A 1 90 ? -17.909 2.461 31.728 1.00 91.38 90 GLY A CA 1
ATOM 729 C C . GLY A 1 90 ? -18.440 1.891 30.410 1.00 91.38 90 GLY A C 1
ATOM 730 O O . GLY A 1 90 ? -19.461 1.213 30.429 1.00 91.38 90 GLY A O 1
ATOM 731 N N . TRP A 1 91 ? -17.780 2.142 29.275 1.00 91.69 91 TRP A N 1
ATOM 732 C CA . TRP A 1 91 ? -18.187 1.572 27.987 1.00 91.69 91 TRP A CA 1
ATOM 733 C C . TRP A 1 91 ? -17.620 0.164 27.795 1.00 91.69 91 TRP A C 1
ATOM 735 O O . TRP A 1 91 ? -16.442 -0.080 28.063 1.00 91.69 91 TRP A O 1
ATOM 745 N N . SER A 1 92 ? -18.435 -0.748 27.261 1.00 90.50 92 SER A N 1
ATOM 746 C CA . SER A 1 92 ? -17.959 -2.051 26.794 1.00 90.50 92 SER A CA 1
ATOM 747 C C . SER A 1 92 ? -17.377 -1.911 25.387 1.00 90.50 92 SER A C 1
ATOM 749 O O . SER A 1 92 ? -18.041 -1.386 24.489 1.00 90.50 92 SER A O 1
ATOM 751 N N . VAL A 1 93 ? -16.123 -2.333 25.207 1.00 93.00 93 VAL A N 1
ATOM 752 C CA . VAL A 1 93 ? -15.356 -2.102 23.977 1.00 93.00 93 VAL A CA 1
ATOM 753 C C . VAL A 1 93 ? -14.695 -3.381 23.490 1.00 93.00 93 VAL A C 1
ATOM 755 O O . VAL A 1 93 ? -13.817 -3.924 24.168 1.00 93.00 93 VAL A O 1
ATOM 758 N N . ASP A 1 94 ? -15.054 -3.774 22.272 1.00 90.69 94 ASP A N 1
ATOM 759 C CA . ASP A 1 94 ? -14.488 -4.905 21.548 1.00 90.69 94 ASP A CA 1
ATOM 760 C C . ASP A 1 94 ? -13.501 -4.431 20.475 1.00 90.69 94 ASP A C 1
ATOM 762 O O . ASP A 1 94 ? -13.627 -3.341 19.910 1.00 90.69 94 ASP A O 1
ATOM 766 N N . LEU A 1 95 ? -12.498 -5.259 20.187 1.00 91.06 95 LEU A N 1
ATOM 767 C CA . LEU A 1 95 ? -11.455 -4.967 19.205 1.00 91.06 95 LEU A CA 1
ATOM 768 C C . LEU A 1 95 ? -11.573 -5.886 17.994 1.00 91.06 95 LEU A C 1
ATOM 770 O O . LEU A 1 95 ? -11.868 -7.071 18.141 1.00 91.06 95 LEU A O 1
ATOM 774 N N . GLY A 1 96 ? -11.255 -5.360 16.810 1.00 87.56 96 GLY A N 1
ATOM 775 C CA . GLY A 1 96 ? -11.090 -6.177 15.603 1.00 87.56 96 GLY A CA 1
ATOM 776 C C . GLY A 1 96 ? -12.368 -6.876 15.127 1.00 87.56 96 GLY A C 1
ATOM 777 O O . GLY A 1 96 ? -12.299 -8.012 14.663 1.00 87.56 96 GLY A O 1
ATOM 778 N N . ILE A 1 97 ? -13.526 -6.224 15.249 1.00 90.00 97 ILE A N 1
ATOM 779 C CA . ILE A 1 97 ? -14.821 -6.787 14.841 1.00 90.00 97 ILE A CA 1
ATOM 780 C C . ILE A 1 97 ? -14.976 -6.729 13.314 1.00 90.00 97 ILE A C 1
ATOM 782 O O . ILE A 1 97 ? -14.815 -5.672 12.711 1.00 90.00 97 ILE A O 1
ATOM 786 N N . GLY A 1 98 ? -15.318 -7.852 12.677 1.00 84.25 98 GLY A N 1
ATOM 787 C CA . GLY A 1 98 ? -15.584 -7.938 11.235 1.00 84.25 98 GLY A CA 1
ATOM 788 C C . GLY A 1 98 ? -15.170 -9.278 10.624 1.00 84.25 98 GLY A C 1
ATOM 789 O O . GLY A 1 98 ? -14.905 -10.243 11.340 1.00 84.25 98 GLY A O 1
ATOM 790 N N . GLN A 1 99 ? -15.129 -9.342 9.289 1.00 82.25 99 GLN A N 1
ATOM 791 C CA . GLN A 1 99 ? -14.730 -10.537 8.540 1.00 82.25 99 GLN A CA 1
ATOM 792 C C . GLN A 1 99 ? -13.722 -10.190 7.437 1.00 82.25 99 GLN A C 1
ATOM 794 O O . GLN A 1 99 ? -13.917 -9.242 6.673 1.00 82.25 99 GLN A O 1
ATOM 799 N N . GLY A 1 100 ? -12.659 -10.994 7.331 1.00 73.69 100 GLY A N 1
ATOM 800 C CA . GLY A 1 100 ? -11.618 -10.828 6.314 1.00 73.69 100 GLY A CA 1
ATOM 801 C C . GLY A 1 100 ? -10.906 -9.479 6.432 1.00 73.69 100 GLY A C 1
ATOM 802 O O . GLY A 1 100 ? -10.488 -9.089 7.518 1.00 73.69 100 GLY A O 1
ATOM 803 N N . ASP A 1 101 ? -10.806 -8.757 5.317 1.00 74.19 101 ASP A N 1
ATOM 804 C CA . ASP A 1 101 ? -10.105 -7.467 5.241 1.00 74.19 101 ASP A CA 1
ATOM 805 C C . ASP A 1 101 ? -10.953 -6.271 5.722 1.00 74.19 101 ASP A C 1
ATOM 807 O O . ASP A 1 101 ? -10.492 -5.132 5.699 1.00 74.19 101 ASP A O 1
ATOM 811 N N . SER A 1 102 ? -12.204 -6.499 6.143 1.00 71.94 102 SER A N 1
ATOM 812 C CA . SER A 1 102 ? -13.168 -5.448 6.517 1.00 71.94 102 SER A CA 1
ATOM 813 C C . SER A 1 102 ? -13.424 -5.370 8.027 1.00 71.94 102 SER A C 1
ATOM 815 O O . SER A 1 102 ? -14.564 -5.203 8.460 1.00 71.94 102 SER A O 1
ATOM 817 N N . CYS A 1 103 ? -12.382 -5.513 8.845 1.00 84.19 103 CYS A N 1
ATOM 818 C CA . CYS A 1 103 ? -12.504 -5.381 10.298 1.00 84.19 103 CYS A CA 1
ATOM 819 C C . CYS A 1 103 ? -12.407 -3.919 10.753 1.00 84.19 103 CYS A C 1
ATOM 821 O O . CYS A 1 103 ? -11.543 -3.169 10.293 1.00 84.19 103 CYS A O 1
ATOM 823 N N . VAL A 1 104 ? -13.263 -3.529 11.699 1.00 89.44 104 VAL A N 1
ATOM 824 C CA . VAL A 1 104 ? -13.131 -2.268 12.436 1.00 89.44 104 VAL A CA 1
ATOM 825 C C . VAL A 1 104 ? -12.183 -2.447 13.618 1.00 89.44 104 VAL A C 1
ATOM 827 O O . VAL A 1 104 ? -12.168 -3.488 14.274 1.00 89.44 10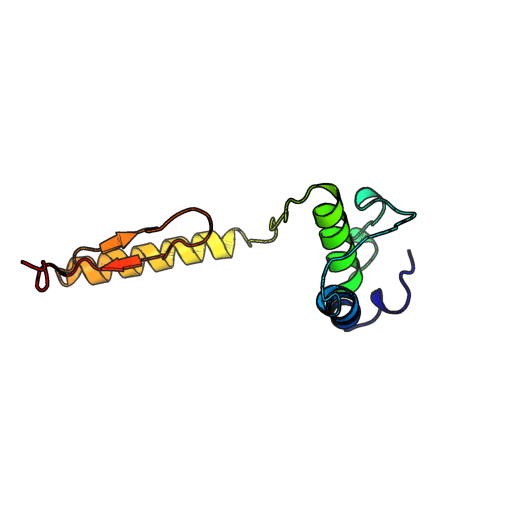4 VAL A O 1
ATOM 830 N N . ASP A 1 105 ? -11.384 -1.419 13.903 1.00 90.50 105 ASP A N 1
ATOM 831 C CA . ASP A 1 105 ? -10.365 -1.492 14.954 1.00 90.50 105 ASP A CA 1
ATOM 832 C C . ASP A 1 105 ? -10.978 -1.544 16.367 1.00 90.50 105 ASP A C 1
ATOM 834 O O . ASP A 1 105 ? -10.505 -2.307 17.207 1.00 90.50 105 ASP A O 1
ATOM 838 N N . LEU A 1 106 ? -12.037 -0.761 16.609 1.00 91.81 106 LEU A N 1
ATOM 839 C CA . LEU A 1 106 ? -12.763 -0.641 17.879 1.00 91.81 106 LEU A CA 1
ATOM 840 C C . LEU A 1 106 ? -14.273 -0.632 17.618 1.00 91.81 106 LEU A C 1
ATOM 842 O O . LEU A 1 106 ? -14.737 0.071 16.719 1.00 91.81 106 LEU A O 1
ATOM 846 N N . ALA A 1 107 ? -15.030 -1.347 18.444 1.00 91.19 107 ALA A N 1
ATOM 847 C CA . ALA A 1 107 ? -16.487 -1.321 18.474 1.00 91.19 107 ALA A CA 1
ATOM 848 C C . ALA A 1 107 ? -16.964 -1.095 19.912 1.00 91.19 107 ALA A C 1
ATOM 850 O O . ALA A 1 107 ? -16.456 -1.716 20.842 1.00 91.19 107 ALA A O 1
ATOM 851 N N . ILE A 1 108 ? -17.928 -0.195 20.097 1.00 91.25 108 ILE A N 1
ATOM 852 C CA . ILE A 1 108 ? -18.573 0.035 21.392 1.00 91.25 108 ILE A CA 1
ATOM 853 C C . ILE A 1 108 ? -19.903 -0.702 21.369 1.00 91.25 108 ILE A C 1
ATOM 855 O O . ILE A 1 108 ? -20.694 -0.512 20.444 1.00 91.25 108 ILE A O 1
ATOM 859 N N . LYS A 1 109 ? -20.143 -1.532 22.381 1.00 84.50 109 LYS A N 1
ATOM 860 C CA . LYS A 1 109 ? -21.432 -2.192 22.547 1.00 84.50 109 LYS A CA 1
ATOM 861 C C . LYS A 1 109 ? -22.401 -1.216 23.207 1.00 84.50 109 LYS A C 1
ATOM 863 O O . LYS A 1 109 ? -22.142 -0.740 24.311 1.00 84.50 109 LYS A O 1
ATOM 868 N N . ASP A 1 110 ? -23.495 -0.919 22.520 1.00 81.88 110 ASP A N 1
ATOM 869 C CA . ASP A 1 110 ? -24.600 -0.151 23.079 1.00 81.88 110 ASP A CA 1
ATOM 870 C C . ASP A 1 110 ? -25.659 -1.118 23.623 1.00 81.88 110 ASP A C 1
ATOM 872 O O . ASP A 1 110 ? -26.327 -1.814 22.860 1.00 81.88 110 ASP A O 1
ATOM 876 N N . ASP A 1 111 ? -25.785 -1.193 24.948 1.00 69.19 111 ASP A N 1
ATOM 877 C CA . ASP A 1 111 ? -26.806 -2.012 25.609 1.00 69.19 111 ASP A CA 1
ATOM 878 C C . ASP A 1 111 ? -28.160 -1.268 25.743 1.00 69.19 111 ASP A C 1
ATOM 880 O O . ASP A 1 111 ? -29.139 -1.866 26.190 1.00 69.19 111 ASP A O 1
ATOM 884 N N . LEU A 1 112 ? -28.253 0.018 25.358 1.00 60.31 112 LEU A N 1
ATOM 885 C CA . LEU A 1 112 ? -29.484 0.829 25.454 1.00 60.31 112 LEU A CA 1
ATOM 886 C C . LEU A 1 112 ? -30.420 0.675 24.243 1.00 60.31 112 LEU A C 1
ATOM 888 O O . LEU A 1 112 ? -31.574 1.101 24.305 1.00 60.31 112 LEU A O 1
ATOM 892 N N . HIS A 1 113 ? -29.956 0.015 23.182 1.00 56.97 113 HIS A N 1
ATOM 893 C CA . HIS A 1 113 ? -30.740 -0.354 22.002 1.00 56.97 113 HIS A CA 1
ATOM 894 C C . HIS A 1 113 ? -30.605 -1.853 21.698 1.00 56.97 113 HIS A C 1
ATOM 896 O O . HIS A 1 113 ? -30.334 -2.260 20.571 1.00 56.97 113 HIS A O 1
ATOM 902 N N . ALA A 1 114 ? -30.788 -2.698 22.716 1.00 51.72 114 ALA A N 1
ATOM 903 C CA . ALA A 1 114 ? -31.148 -4.089 22.473 1.00 51.72 114 ALA A CA 1
ATOM 904 C C . ALA A 1 114 ? -32.585 -4.097 21.927 1.00 51.72 114 ALA A C 1
ATOM 906 O O . ALA A 1 114 ? -33.543 -4.058 22.701 1.00 51.72 114 ALA A O 1
ATOM 907 N N . ASP A 1 115 ? -32.719 -4.037 20.600 1.00 53.41 115 ASP A N 1
ATOM 908 C CA . ASP A 1 115 ? -34.006 -4.153 19.919 1.00 53.41 115 ASP A CA 1
ATOM 909 C C . ASP A 1 115 ? -34.792 -5.349 20.483 1.00 53.41 115 ASP A C 1
ATOM 911 O O . ASP A 1 115 ? -34.265 -6.454 20.649 1.00 53.41 115 ASP A O 1
ATOM 915 N N . SER A 1 116 ? -36.044 -5.053 20.838 1.00 41.38 116 SER A N 1
ATOM 916 C CA . SER A 1 116 ? -37.081 -5.999 21.261 1.00 41.38 116 SER A CA 1
ATOM 917 C C . SER A 1 116 ? -37.513 -6.923 20.127 1.00 41.38 116 SER A C 1
ATOM 919 O O . SER A 1 116 ? -37.456 -6.487 18.957 1.00 41.38 116 SER A O 1
#

pLDDT: mean 85.75, std 12.07, range [41.38, 96.12]

Mean predicted aligned error: 11.82 Å

Radius of gyration: 21.44 Å; Cα contacts (8 Å, |Δi|>4): 99; chains: 1; bounding box: 58×26×53 Å

Solvent-accessible surface area (backbone atoms only — not comparable to full-atom values): 7270 Å² total; per-residue (Å²): 138,85,69,62,71,24,58,39,92,69,10,40,58,55,53,49,52,66,58,71,67,48,88,87,68,83,87,88,84,70,99,65,59,45,82,73,60,63,58,94,81,51,89,30,62,18,51,50,53,50,33,54,47,48,44,22,74,72,69,75,46,77,80,69,79,76,61,51,64,64,57,54,50,52,49,51,54,51,53,50,53,51,47,52,58,40,43,75,71,72,44,52,68,48,68,59,53,67,62,86,95,63,50,40,71,69,44,72,64,68,81,90,70,68,79,129

Foldseek 3Di:
DDPDCQQDVCSLVVVVCVQVVDDDDDDDDDPDALVVQDCVVGPRPSSVVVSQVRVCNVPVDNCVVPPPVVVVVVLVVVLVVVCVVCVVVVWDKDAQDDDDPPTDGIDTDDPVCPDD

Secondary structure (DSSP, 8-state):
---GGGGSTTHHHHHHHHHHT-SS------SS-GGG--GGG---HHHHHHHHHHHHHHHS----TTS-HHHHHHHHHHHHHHHHHHHHTT-EEEEEESSTT--EEEEEE-STT---

Organism: NCBI:txid1310630

Sequence (116 aa):
MNFGALNRQGGQRRLNVAITRARQGLHVFSALSPEEINLARTNSEGVRDLKDFLVFARSGQLHLNYVDQNKQQTKKEFVQYLQNRLQEKGWSVDLGIGQGDSCVDLAIKDDLHADS